Protein AF-A0AAV0VPK7-F1 (afdb_monomer)

Mean predicted aligned error: 7.38 Å

Organism: NCBI:txid13131

Radius of gyration: 19.71 Å; Cα contacts (8 Å, |Δi|>4): 77; chains: 1; bounding box: 40×53×42 Å

Foldseek 3Di:
DVQCVQLQAWDFDWDDDDPDIDRHDIDHGDDQDDQDPDPVQVPDPPRPSVVDDPVRSVVVVCCRRPVDRDPVSNVVVVVVPDDDDDDPDPPPPDDD

Structure (mmCIF, N/CA/C/O backbone):
data_AF-A0AAV0VPK7-F1
#
_entry.id   AF-A0AAV0VPK7-F1
#
loop_
_atom_site.group_PDB
_atom_site.id
_atom_site.type_symbol
_atom_site.label_atom_id
_atom_site.label_alt_id
_atom_site.label_comp_id
_atom_site.label_asym_id
_atom_site.label_entity_id
_atom_site.label_seq_id
_atom_site.pdbx_PDB_ins_code
_atom_site.Cartn_x
_atom_site.Cartn_y
_atom_site.Cartn_z
_atom_site.occupancy
_atom_site.B_iso_or_equiv
_atom_site.auth_seq_id
_atom_site.auth_comp_id
_atom_site.auth_asym_id
_atom_site.auth_atom_id
_atom_site.pdbx_PDB_model_num
ATOM 1 N N . MET A 1 1 ? -6.179 0.654 17.510 1.00 63.69 1 MET A N 1
ATOM 2 C CA . MET A 1 1 ? -7.017 0.818 16.293 1.00 63.69 1 MET A CA 1
ATOM 3 C C . MET A 1 1 ? -6.360 1.707 15.236 1.00 63.69 1 MET A C 1
ATOM 5 O O . MET A 1 1 ? -6.073 1.209 14.156 1.00 63.69 1 MET A O 1
ATOM 9 N N . GLN A 1 2 ? -6.100 2.993 15.518 1.00 82.12 2 GLN A N 1
ATOM 10 C CA . GLN A 1 2 ? -5.549 3.928 14.522 1.00 82.12 2 GLN A CA 1
ATOM 11 C C . GLN A 1 2 ? -4.135 3.531 14.059 1.00 82.12 2 GLN A C 1
ATOM 13 O O . GLN A 1 2 ? -3.870 3.538 12.860 1.00 82.12 2 GLN A O 1
ATOM 18 N N . GLN A 1 3 ? -3.294 3.070 14.993 1.00 89.94 3 GLN A N 1
ATOM 19 C CA . GLN A 1 3 ? -1.967 2.511 14.705 1.00 89.94 3 GLN A CA 1
ATOM 20 C C . GLN A 1 3 ? -2.028 1.212 13.886 1.00 89.94 3 GLN A C 1
ATOM 22 O O . GLN A 1 3 ? -1.341 1.093 12.881 1.00 89.94 3 GLN A O 1
ATOM 27 N N . ASN A 1 4 ? -2.917 0.267 14.220 1.00 93.19 4 ASN A N 1
ATOM 28 C CA . ASN A 1 4 ? -3.072 -0.964 13.427 1.00 93.19 4 ASN A CA 1
ATOM 29 C C . ASN A 1 4 ? -3.483 -0.662 11.983 1.00 93.19 4 ASN A C 1
ATOM 31 O O . ASN A 1 4 ? -2.898 -1.206 11.055 1.00 93.19 4 ASN A O 1
ATOM 35 N N . ARG A 1 5 ? -4.434 0.260 11.781 1.00 92.81 5 ARG A N 1
ATOM 36 C CA . ARG A 1 5 ? -4.834 0.703 10.438 1.00 92.81 5 ARG A CA 1
ATOM 37 C C . ARG A 1 5 ? -3.662 1.316 9.672 1.00 92.81 5 ARG A C 1
ATOM 39 O O . ARG A 1 5 ? -3.542 1.097 8.469 1.00 92.81 5 ARG A O 1
ATOM 46 N N . LEU A 1 6 ? -2.841 2.110 10.354 1.00 94.12 6 LEU A N 1
ATOM 47 C CA . LEU A 1 6 ? -1.667 2.733 9.767 1.00 94.12 6 LEU A CA 1
ATOM 48 C C . LEU A 1 6 ? -0.631 1.678 9.346 1.00 94.12 6 LEU A C 1
ATOM 50 O O . LEU A 1 6 ? -0.164 1.718 8.210 1.00 94.12 6 LEU A O 1
ATOM 54 N N . LEU A 1 7 ? -0.355 0.705 10.212 1.00 94.75 7 LEU A N 1
ATOM 55 C CA . LEU A 1 7 ? 0.602 -0.374 9.961 1.00 94.75 7 LEU A CA 1
ATOM 56 C C . LEU A 1 7 ? 0.046 -1.501 9.074 1.00 94.75 7 LEU A C 1
ATOM 58 O O . LEU A 1 7 ? 0.692 -2.519 8.870 1.00 94.75 7 LEU A O 1
ATOM 62 N N . GLY A 1 8 ? -1.191 -1.363 8.588 1.00 94.25 8 GLY A N 1
ATOM 63 C CA . GLY A 1 8 ? -1.848 -2.392 7.787 1.00 94.25 8 GLY A CA 1
ATOM 64 C C . GLY A 1 8 ? -2.155 -3.681 8.555 1.00 94.25 8 GLY A C 1
ATOM 65 O O . GLY A 1 8 ? -2.415 -4.694 7.925 1.00 94.25 8 GLY A O 1
ATOM 66 N N . LYS A 1 9 ? -2.154 -3.666 9.889 1.00 95.38 9 LYS A N 1
ATOM 67 C CA . LYS A 1 9 ? -2.507 -4.815 10.736 1.00 95.38 9 LYS A CA 1
ATOM 68 C C . LYS A 1 9 ? -4.021 -4.952 10.871 1.00 95.38 9 LYS A C 1
ATOM 70 O O . LYS A 1 9 ? -4.756 -3.985 10.656 1.00 95.38 9 LYS A O 1
ATOM 75 N N . ALA A 1 10 ? -4.480 -6.128 11.291 1.00 96.62 10 ALA A N 1
ATOM 76 C CA . ALA A 1 10 ? -5.894 -6.364 11.550 1.00 96.62 10 ALA A CA 1
ATOM 77 C C . ALA A 1 10 ? -6.463 -5.393 12.609 1.00 96.62 10 ALA A C 1
ATOM 79 O O . ALA A 1 10 ? -5.792 -5.018 13.583 1.00 96.62 10 ALA A O 1
ATOM 80 N N . TYR A 1 11 ? -7.703 -4.943 12.406 1.00 95.81 11 TYR A N 1
ATOM 81 C CA . TYR A 1 11 ? -8.384 -4.015 13.315 1.00 95.81 11 TYR A CA 1
ATOM 82 C C . TYR A 1 11 ? -9.912 -4.086 13.199 1.00 95.81 11 TYR A C 1
ATOM 84 O O . TYR A 1 11 ? -10.450 -4.477 12.169 1.00 95.81 11 TYR A O 1
ATOM 92 N N . ILE A 1 12 ? -10.619 -3.633 14.238 1.00 95.31 12 ILE A N 1
ATOM 93 C CA . ILE A 1 12 ? -12.078 -3.466 14.203 1.00 95.31 12 ILE A CA 1
ATOM 94 C C . ILE A 1 12 ? -12.404 -2.097 13.594 1.00 95.31 12 ILE A C 1
ATOM 96 O O . ILE A 1 12 ? -12.051 -1.048 14.141 1.00 95.31 12 ILE A O 1
ATOM 100 N N . GLY A 1 13 ? -13.031 -2.103 12.423 1.00 93.62 13 GLY A N 1
ATOM 101 C CA . GLY A 1 13 ? -13.481 -0.935 11.679 1.00 93.62 13 GLY A CA 1
ATOM 102 C C . GLY A 1 13 ? -14.954 -0.602 11.903 1.00 93.62 13 GLY A C 1
ATOM 103 O O . GLY A 1 13 ? -15.699 -1.338 12.544 1.00 93.62 13 GLY A O 1
ATOM 104 N N . PHE A 1 14 ? -15.364 0.529 11.334 1.00 93.12 14 PHE A N 1
ATOM 105 C CA . PHE A 1 14 ? -16.740 1.011 11.391 1.00 93.12 14 PHE A CA 1
ATOM 106 C C . PHE A 1 14 ? -17.539 0.546 10.171 1.00 93.12 14 PHE A C 1
ATOM 108 O O . PHE A 1 14 ? -17.015 0.544 9.052 1.00 93.12 14 PHE A O 1
ATOM 115 N N . GLN A 1 15 ? -18.816 0.234 10.374 1.00 93.50 15 GLN A N 1
ATOM 116 C CA . GLN A 1 15 ? -19.819 0.128 9.315 1.00 93.50 15 GLN A CA 1
ATOM 117 C C . GLN A 1 15 ? -20.989 1.066 9.575 1.00 93.50 15 GLN A C 1
ATOM 119 O O . GLN A 1 15 ? -21.218 1.523 10.694 1.00 93.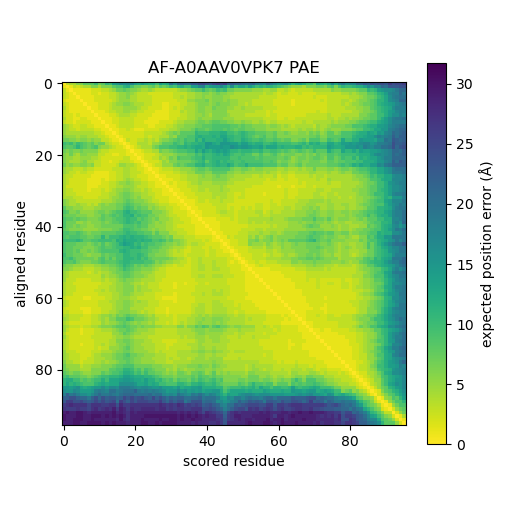50 15 GLN A O 1
ATOM 124 N N . ARG A 1 16 ? -21.731 1.359 8.509 1.00 94.06 16 ARG A N 1
ATOM 125 C CA . ARG A 1 16 ? -22.938 2.174 8.564 1.00 94.06 16 ARG A CA 1
ATOM 126 C C . ARG A 1 16 ? -24.101 1.373 7.996 1.00 94.06 16 ARG A C 1
ATOM 128 O O . ARG A 1 16 ? -24.043 0.940 6.850 1.00 94.06 16 ARG A O 1
ATOM 135 N N . GLN A 1 17 ? -25.154 1.227 8.791 1.00 92.50 17 GLN A N 1
ATOM 136 C CA . GLN A 1 17 ? -26.429 0.646 8.380 1.00 92.50 17 GLN A CA 1
ATOM 137 C C . GLN A 1 17 ? -27.499 1.737 8.504 1.00 92.50 17 GLN A C 1
ATOM 139 O O . GLN A 1 17 ? -27.983 2.063 9.592 1.00 92.50 17 GLN A O 1
ATOM 144 N N . GLY A 1 18 ? -27.790 2.398 7.380 1.00 92.44 18 GLY A N 1
ATOM 145 C CA . GLY A 1 18 ? -28.640 3.589 7.341 1.00 92.44 18 GLY A CA 1
ATOM 146 C C . GLY A 1 18 ? -28.069 4.736 8.184 1.00 92.44 18 GLY A C 1
ATOM 147 O O . GLY A 1 18 ? -26.978 5.246 7.919 1.00 92.44 18 GLY A O 1
ATOM 148 N N . LYS A 1 19 ? -28.811 5.154 9.217 1.00 93.69 19 LYS A N 1
ATOM 149 C CA . LYS A 1 19 ? -28.390 6.225 10.139 1.00 93.69 19 LYS A CA 1
ATOM 150 C C . LYS A 1 19 ? -27.504 5.734 11.293 1.00 93.69 19 LYS A C 1
ATOM 152 O O . LYS A 1 19 ? -26.889 6.566 11.953 1.00 93.69 19 LYS A O 1
ATOM 157 N N . LYS A 1 20 ? -27.411 4.421 11.535 1.00 93.31 20 LYS A N 1
ATOM 158 C CA . LYS A 1 20 ? -26.616 3.852 12.635 1.00 93.31 20 LYS A CA 1
ATOM 159 C C . LYS A 1 20 ? -25.189 3.557 12.180 1.00 93.31 20 LYS A C 1
ATOM 161 O O . LYS A 1 20 ? -24.978 3.038 11.084 1.00 93.31 20 LYS A O 1
ATOM 166 N N . VAL A 1 21 ? -24.222 3.887 13.033 1.00 94.12 21 VAL A N 1
ATOM 167 C CA . VAL A 1 21 ? -22.802 3.562 12.857 1.00 94.12 21 VAL A CA 1
ATOM 168 C C . VAL A 1 21 ? -22.396 2.626 13.986 1.00 94.12 21 VAL A C 1
ATOM 170 O O . VAL A 1 21 ? -22.601 2.960 15.150 1.00 94.12 21 VAL A O 1
ATOM 173 N N . SER A 1 22 ? -21.834 1.471 13.646 1.00 94.19 22 SER A N 1
ATOM 174 C CA . SER A 1 22 ? -21.319 0.486 14.600 1.00 94.19 22 SER A CA 1
ATOM 175 C C . SER A 1 22 ? -19.848 0.201 14.318 1.00 94.19 22 SER A C 1
ATOM 177 O O . SER A 1 22 ? -19.373 0.372 13.192 1.00 94.19 22 SER A O 1
ATOM 179 N N . GLN A 1 23 ? -19.115 -0.193 15.358 1.00 91.25 23 GLN A N 1
ATOM 180 C CA . GLN A 1 23 ? -17.710 -0.572 15.271 1.00 91.25 23 GLN A CA 1
ATOM 181 C C . GLN A 1 23 ? -17.538 -2.056 15.582 1.00 91.25 23 GLN A C 1
ATOM 183 O O . GLN A 1 23 ? -17.124 -2.450 16.665 1.00 91.25 23 GLN A O 1
ATOM 188 N N . ASP A 1 24 ? -17.903 -2.876 14.615 1.00 92.69 24 ASP A N 1
ATOM 189 C CA . ASP A 1 24 ? -18.018 -4.324 14.766 1.00 92.69 24 ASP A CA 1
ATOM 190 C C . ASP A 1 24 ? -17.506 -5.074 13.528 1.00 92.69 24 ASP A C 1
ATOM 192 O O . ASP A 1 24 ? -17.658 -6.287 13.419 1.00 92.69 24 ASP A O 1
ATOM 196 N N . VAL A 1 25 ? -16.859 -4.374 12.590 1.00 93.94 25 VAL A N 1
ATOM 197 C CA . VAL A 1 25 ? -16.341 -5.004 11.372 1.00 93.94 25 VAL A CA 1
ATOM 198 C C . VAL A 1 25 ? -14.881 -5.365 11.532 1.00 93.94 25 VAL A C 1
ATOM 200 O O . VAL A 1 25 ? -14.020 -4.487 11.530 1.00 93.94 25 VAL A O 1
ATOM 203 N N . ASN A 1 26 ? -14.580 -6.657 11.549 1.00 95.25 26 ASN A N 1
ATOM 204 C CA . ASN A 1 26 ? -13.204 -7.120 11.441 1.00 95.25 2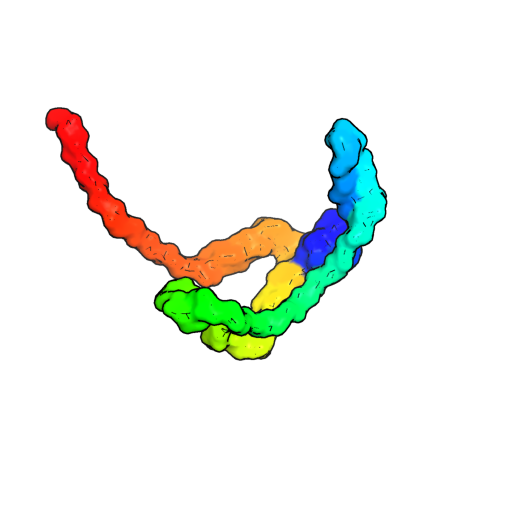6 ASN A CA 1
ATOM 205 C C . ASN A 1 26 ? -12.627 -6.753 10.066 1.00 95.25 26 ASN A C 1
ATOM 207 O O . ASN A 1 26 ? -13.202 -7.047 9.016 1.00 95.25 26 ASN A O 1
ATOM 211 N N . LYS A 1 27 ? -11.499 -6.047 10.077 1.00 95.19 27 LYS A N 1
ATOM 212 C CA . LYS A 1 27 ? -10.686 -5.753 8.901 1.00 95.19 27 LYS A CA 1
ATOM 213 C C . LYS A 1 27 ? -9.397 -6.541 9.022 1.00 95.19 27 LYS A C 1
ATOM 215 O O . LYS A 1 27 ? -8.650 -6.331 9.976 1.00 95.19 27 LYS A O 1
ATOM 220 N N . ASP A 1 28 ? -9.154 -7.404 8.047 1.00 96.31 28 ASP A N 1
ATOM 221 C CA . ASP A 1 28 ? -7.938 -8.205 7.991 1.00 96.31 28 ASP A CA 1
ATOM 222 C C . ASP A 1 28 ? -6.700 -7.339 7.758 1.00 96.31 28 ASP A C 1
ATOM 224 O O . ASP A 1 28 ? -6.766 -6.203 7.268 1.00 96.31 28 ASP A O 1
ATOM 228 N N . GLU A 1 29 ? -5.551 -7.908 8.101 1.00 96.25 29 GLU A N 1
ATOM 229 C CA . GLU A 1 29 ? -4.257 -7.337 7.762 1.00 96.25 29 GLU A CA 1
ATOM 230 C C . GLU A 1 29 ? -4.066 -7.214 6.241 1.00 96.25 29 GLU A C 1
ATOM 232 O O . GLU A 1 29 ? -4.611 -7.970 5.430 1.00 96.25 29 GLU A O 1
ATOM 237 N N . ARG A 1 30 ? -3.268 -6.231 5.833 1.00 95.88 30 ARG A N 1
ATOM 238 C CA . ARG A 1 30 ? -2.871 -6.037 4.446 1.00 95.88 30 ARG A CA 1
ATOM 239 C C . ARG A 1 30 ? -1.898 -7.141 4.065 1.00 95.88 30 ARG A C 1
ATOM 241 O O . ARG A 1 30 ? -0.931 -7.398 4.769 1.00 95.88 30 ARG A O 1
ATOM 248 N N . LYS A 1 31 ? -2.137 -7.742 2.903 1.00 96.06 31 LYS A N 1
ATOM 249 C CA . LYS A 1 31 ? -1.261 -8.742 2.292 1.00 96.06 31 LYS A CA 1
ATOM 250 C C . LYS A 1 31 ? -0.911 -8.300 0.883 1.00 96.06 31 LYS A C 1
ATOM 252 O O . LYS A 1 31 ? -1.773 -7.761 0.176 1.00 96.06 31 LYS A O 1
ATOM 257 N N . MET A 1 32 ? 0.340 -8.515 0.486 1.00 95.38 32 MET A N 1
ATOM 258 C CA . MET A 1 32 ? 0.743 -8.315 -0.898 1.00 95.38 32 MET A CA 1
ATOM 259 C C . MET A 1 32 ? 0.018 -9.346 -1.766 1.00 95.38 32 MET A C 1
ATOM 261 O O . MET A 1 32 ? 0.008 -10.538 -1.468 1.00 95.38 32 MET A O 1
ATOM 265 N N . LYS A 1 33 ? -0.661 -8.868 -2.807 1.00 93.50 33 LYS A N 1
ATOM 266 C CA . LYS A 1 33 ? -1.374 -9.722 -3.763 1.00 93.50 33 LYS A CA 1
ATOM 267 C C . LYS A 1 33 ? -0.435 -10.154 -4.896 1.00 93.50 33 LYS A C 1
ATOM 269 O O . LYS A 1 33 ? 0.590 -9.495 -5.091 1.00 93.50 33 LYS A O 1
ATOM 274 N N . PRO A 1 34 ? -0.799 -11.182 -5.684 1.00 93.38 34 PRO A N 1
ATOM 275 C CA . PRO A 1 34 ? -0.058 -11.546 -6.890 1.00 93.38 34 PRO A CA 1
ATOM 276 C C . PRO A 1 34 ? 0.141 -10.359 -7.839 1.00 93.38 34 PRO A C 1
ATOM 278 O O . PRO A 1 34 ? -0.618 -9.380 -7.793 1.00 93.38 34 PRO A O 1
ATOM 281 N N . THR A 1 35 ? 1.157 -10.447 -8.697 1.00 93.50 35 THR A N 1
ATOM 282 C CA . THR A 1 35 ? 1.407 -9.461 -9.757 1.00 93.50 35 THR A CA 1
ATOM 283 C C . THR A 1 35 ? 0.173 -9.303 -10.639 1.00 93.50 35 THR A C 1
ATOM 285 O O . THR A 1 35 ? -0.630 -10.225 -10.806 1.00 93.50 35 THR A O 1
ATOM 288 N N . CYS A 1 36 ? -0.022 -8.097 -11.172 1.00 92.62 36 CYS A N 1
ATOM 289 C CA . CYS A 1 36 ? -1.160 -7.828 -12.037 1.00 92.62 36 CYS A CA 1
ATOM 290 C C . CYS A 1 36 ? -1.092 -8.717 -13.286 1.00 92.62 36 CYS A C 1
ATOM 292 O O . CYS A 1 36 ? -0.122 -8.653 -14.027 1.00 92.62 36 CYS A O 1
ATOM 294 N N . ALA A 1 37 ? -2.146 -9.496 -13.532 1.00 91.06 37 ALA A N 1
ATOM 295 C CA . ALA A 1 37 ? -2.304 -10.321 -14.734 1.00 91.06 37 ALA A CA 1
ATOM 296 C C . ALA A 1 37 ? -3.457 -9.830 -15.632 1.00 91.06 37 ALA A C 1
ATOM 298 O O . ALA A 1 37 ? -3.978 -10.565 -16.468 1.00 91.06 37 ALA A O 1
ATOM 299 N N . SER A 1 38 ? -3.919 -8.592 -15.426 1.00 93.50 38 SER A N 1
ATOM 300 C CA . SER A 1 38 ? -5.025 -8.032 -16.201 1.00 93.50 38 SER A CA 1
ATOM 301 C C . SER A 1 38 ? -4.595 -7.786 -17.643 1.00 93.50 38 SER A C 1
ATOM 303 O O . SER A 1 38 ? -3.656 -7.033 -17.898 1.00 93.50 38 SER A O 1
ATOM 305 N N . THR A 1 39 ? -5.347 -8.336 -18.596 1.00 93.69 39 THR A N 1
ATOM 306 C CA . THR A 1 39 ? -5.115 -8.126 -20.033 1.00 93.69 39 THR A CA 1
ATOM 307 C C . THR A 1 39 ? -5.157 -6.647 -20.418 1.00 93.69 39 THR A C 1
ATOM 309 O O . THR A 1 39 ? -4.424 -6.223 -21.308 1.00 93.69 39 THR A O 1
ATOM 312 N N . PHE A 1 40 ? -5.976 -5.846 -19.730 1.00 93.31 40 PHE A N 1
ATOM 313 C CA . PHE A 1 40 ? -6.027 -4.399 -19.917 1.00 93.31 40 PHE A CA 1
ATOM 314 C C . PHE A 1 40 ? -4.716 -3.723 -19.503 1.00 93.31 40 PHE A C 1
ATOM 316 O O . PHE A 1 40 ? -4.215 -2.874 -20.236 1.00 93.31 40 PHE A O 1
ATOM 323 N N . CYS A 1 41 ? -4.146 -4.104 -18.353 1.00 92.81 41 CYS A N 1
ATOM 324 C CA . CYS A 1 41 ? -2.873 -3.551 -17.890 1.00 92.81 41 CYS A CA 1
ATOM 325 C C . CYS A 1 41 ? -1.730 -3.953 -18.823 1.00 92.81 41 CYS A C 1
ATOM 327 O O . CYS A 1 41 ? -0.991 -3.073 -19.243 1.00 92.81 41 CYS A O 1
ATOM 329 N N . ASN A 1 42 ? -1.662 -5.223 -19.228 1.00 90.12 42 ASN A N 1
ATOM 330 C CA . ASN A 1 42 ? -0.597 -5.723 -20.106 1.00 90.12 42 ASN A CA 1
ATOM 331 C C . ASN A 1 42 ? -0.602 -5.059 -21.493 1.00 90.12 42 ASN A C 1
ATOM 333 O O . ASN A 1 42 ? 0.442 -4.886 -22.108 1.00 90.12 42 ASN A O 1
ATOM 337 N N . LYS A 1 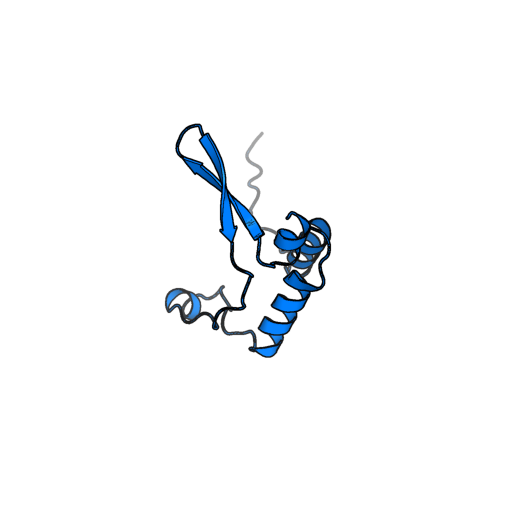43 ? -1.778 -4.677 -22.012 1.00 92.19 43 LYS A N 1
ATOM 338 C CA . LYS A 1 43 ? -1.896 -3.959 -23.297 1.00 92.19 43 LYS A CA 1
ATOM 339 C C . LYS A 1 43 ? -1.647 -2.452 -23.177 1.00 92.19 43 LYS A C 1
ATOM 341 O O . LYS A 1 43 ? -1.569 -1.760 -24.192 1.00 92.19 43 LYS A O 1
ATOM 346 N N . SER A 1 44 ? -1.599 -1.917 -21.962 1.00 93.12 44 SER A N 1
ATOM 347 C CA . SER A 1 44 ? -1.564 -0.479 -21.730 1.00 93.12 44 SER A CA 1
ATOM 348 C C . SER A 1 44 ? -0.147 0.075 -21.843 1.00 93.12 44 SER A C 1
ATOM 350 O O . SER A 1 44 ? 0.751 -0.343 -21.128 1.00 93.12 44 SER A O 1
ATOM 352 N N . LYS A 1 45 ? 0.045 1.118 -22.658 1.00 89.19 45 LYS A N 1
ATOM 353 C CA . LYS A 1 45 ? 1.355 1.779 -22.838 1.00 89.19 45 LYS A CA 1
ATOM 354 C C . LYS A 1 45 ? 1.799 2.654 -21.659 1.00 89.19 45 LYS A C 1
ATOM 356 O O . LYS A 1 45 ? 2.864 3.249 -21.711 1.00 89.19 45 LYS A O 1
ATOM 361 N N . ASN A 1 46 ? 0.954 2.823 -20.646 1.00 88.44 46 ASN A N 1
ATOM 362 C CA . ASN A 1 46 ? 1.221 3.691 -19.494 1.00 88.44 46 ASN A CA 1
ATOM 363 C C . ASN A 1 46 ? 1.010 2.989 -18.144 1.00 88.44 46 ASN A C 1
ATOM 365 O O . ASN A 1 46 ? 0.988 3.652 -17.107 1.00 88.44 46 ASN A O 1
ATOM 369 N N . ARG A 1 47 ? 0.814 1.664 -18.147 1.00 89.00 47 ARG A N 1
ATOM 370 C CA . ARG A 1 47 ? 0.740 0.855 -16.929 1.00 89.00 47 ARG A CA 1
ATOM 371 C C . ARG A 1 47 ? 1.818 -0.209 -17.018 1.00 89.00 47 ARG A C 1
ATOM 373 O O . ARG A 1 47 ? 1.771 -1.043 -17.903 1.00 89.00 47 ARG A O 1
ATOM 380 N N . TYR A 1 48 ? 2.746 -0.163 -16.076 1.00 88.56 48 TYR A N 1
ATOM 381 C CA . TYR A 1 48 ? 3.934 -1.015 -16.035 1.00 88.56 48 TYR A CA 1
ATOM 382 C C . TYR A 1 48 ? 3.860 -1.946 -14.824 1.00 88.56 48 TYR A C 1
ATOM 384 O O . TYR A 1 48 ? 4.760 -1.995 -13.990 1.00 88.56 48 TYR A O 1
ATOM 392 N N . CYS A 1 49 ? 2.699 -2.575 -14.630 1.00 88.56 49 CYS A N 1
ATOM 393 C CA . CYS A 1 49 ? 2.417 -3.347 -13.419 1.00 88.56 49 CYS A CA 1
ATOM 394 C C . CYS A 1 49 ? 3.265 -4.625 -13.311 1.00 88.56 49 CYS A C 1
ATOM 396 O O . CYS A 1 49 ? 3.401 -5.160 -12.214 1.00 88.56 49 CYS A O 1
ATOM 398 N N . ASP A 1 50 ? 3.785 -5.097 -14.438 1.00 88.00 50 ASP A N 1
ATOM 399 C CA . ASP A 1 50 ? 4.640 -6.265 -14.640 1.00 88.00 50 ASP A CA 1
ATOM 400 C C . ASP A 1 50 ? 6.142 -5.934 -14.658 1.00 88.00 50 ASP A C 1
ATOM 402 O O . ASP A 1 50 ? 6.957 -6.846 -14.575 1.00 88.00 50 ASP A O 1
ATOM 406 N N . ASN A 1 51 ? 6.526 -4.651 -14.691 1.00 90.56 51 ASN A N 1
ATOM 407 C CA . ASN A 1 51 ? 7.936 -4.241 -14.700 1.00 90.56 51 ASN A CA 1
ATOM 408 C C . ASN A 1 51 ? 8.654 -4.447 -13.359 1.00 90.56 51 ASN A C 1
ATOM 410 O O . ASN A 1 51 ? 9.880 -4.431 -13.327 1.00 90.56 51 ASN A O 1
ATOM 414 N N . PHE A 1 52 ? 7.913 -4.583 -12.260 1.00 90.62 52 PHE A N 1
ATOM 415 C CA . PHE A 1 52 ? 8.491 -4.743 -10.928 1.00 90.62 52 PHE A CA 1
ATOM 416 C C . PHE A 1 52 ? 8.655 -6.224 -10.596 1.00 90.62 52 PHE A C 1
ATOM 418 O O . PHE A 1 52 ? 7.684 -6.987 -10.623 1.00 90.62 52 PHE A O 1
ATOM 425 N N . SER A 1 53 ? 9.867 -6.609 -10.214 1.00 94.00 53 SER A N 1
ATOM 426 C CA . SER A 1 53 ? 10.156 -7.924 -9.648 1.00 94.00 53 SER A CA 1
ATOM 427 C C . SER A 1 53 ? 9.395 -8.149 -8.338 1.00 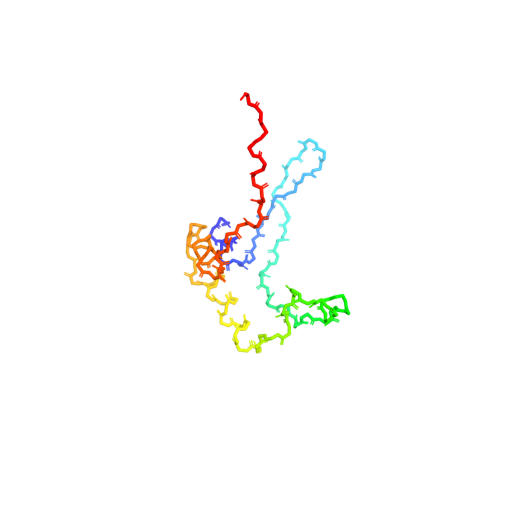94.00 53 SER A C 1
ATOM 429 O O . SER A 1 53 ? 9.012 -7.211 -7.634 1.00 94.00 53 SER A O 1
ATOM 431 N N . GLU A 1 54 ? 9.201 -9.413 -7.961 1.00 94.50 54 GLU A N 1
ATOM 432 C CA . GLU A 1 54 ? 8.521 -9.750 -6.704 1.00 94.50 54 GLU A CA 1
ATOM 433 C C . GLU A 1 54 ? 9.255 -9.187 -5.475 1.00 94.50 54 GLU A C 1
ATOM 435 O O . GLU A 1 54 ? 8.616 -8.748 -4.517 1.00 94.50 54 GLU A O 1
ATOM 440 N N . SER A 1 55 ? 10.591 -9.128 -5.523 1.00 95.81 55 SER A N 1
ATOM 441 C CA . SER A 1 55 ? 11.419 -8.518 -4.479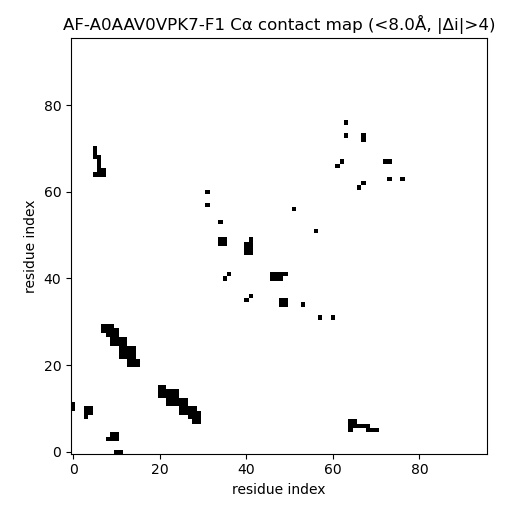 1.00 95.81 55 SER A CA 1
ATOM 442 C C . SER A 1 55 ? 11.159 -7.022 -4.333 1.00 95.81 55 SER A C 1
ATOM 444 O O . SER A 1 55 ? 10.915 -6.568 -3.217 1.00 95.81 55 SER A O 1
ATOM 446 N N . GLU A 1 56 ? 11.126 -6.266 -5.434 1.00 94.81 56 GLU A N 1
ATOM 447 C CA . GLU A 1 56 ? 10.846 -4.821 -5.400 1.00 94.81 56 GLU A CA 1
ATOM 448 C C . GLU A 1 56 ? 9.428 -4.547 -4.888 1.00 94.81 56 GLU A C 1
ATOM 450 O O . GLU A 1 56 ? 9.206 -3.651 -4.071 1.00 94.81 56 GLU A O 1
ATOM 455 N N . ARG A 1 57 ? 8.450 -5.356 -5.317 1.00 95.38 57 ARG A N 1
ATOM 456 C CA . ARG A 1 57 ? 7.064 -5.264 -4.832 1.00 95.38 57 ARG A CA 1
ATOM 457 C C . ARG A 1 57 ? 6.989 -5.505 -3.323 1.00 95.38 57 ARG A C 1
ATOM 459 O O . ARG A 1 57 ? 6.291 -4.766 -2.624 1.00 95.38 57 ARG A O 1
ATOM 466 N N . SER A 1 58 ? 7.713 -6.510 -2.830 1.00 96.00 58 SER A N 1
ATOM 467 C CA . SER A 1 58 ? 7.788 -6.850 -1.408 1.00 96.00 58 SER A CA 1
ATOM 468 C C . SER A 1 58 ? 8.447 -5.737 -0.594 1.00 96.00 58 SER A C 1
ATOM 470 O O . SER A 1 58 ? 7.918 -5.334 0.443 1.00 96.00 58 SER A O 1
ATOM 472 N N . GLU A 1 59 ? 9.557 -5.180 -1.077 1.00 95.88 59 GLU A N 1
ATOM 473 C CA . GLU A 1 59 ? 10.253 -4.071 -0.423 1.00 95.88 59 GLU A CA 1
ATOM 474 C C . GLU A 1 59 ? 9.359 -2.831 -0.318 1.00 95.88 59 GLU A C 1
ATOM 476 O O . GLU A 1 59 ? 9.169 -2.300 0.779 1.00 95.88 59 GLU A O 1
ATOM 481 N N . LEU A 1 60 ? 8.717 -2.430 -1.421 1.00 94.62 60 LEU A N 1
ATOM 482 C CA . LEU A 1 60 ? 7.766 -1.316 -1.442 1.00 94.62 60 LEU A CA 1
ATOM 483 C C . LEU A 1 60 ? 6.597 -1.546 -0.477 1.00 94.62 60 LEU A C 1
ATOM 485 O O . LEU A 1 60 ? 6.205 -0.638 0.263 1.00 94.62 60 LEU A O 1
ATOM 489 N N . PHE A 1 61 ? 6.041 -2.760 -0.464 1.00 95.75 61 PHE A N 1
ATOM 490 C CA . PHE A 1 61 ? 4.937 -3.120 0.419 1.00 95.75 61 PHE A CA 1
ATOM 491 C C . PHE A 1 61 ? 5.339 -3.019 1.895 1.00 95.75 61 PHE A C 1
ATOM 493 O O . PHE A 1 61 ? 4.632 -2.385 2.685 1.00 95.75 61 PHE A O 1
ATOM 500 N N . ASN A 1 62 ? 6.477 -3.614 2.255 1.00 95.56 62 ASN A N 1
ATOM 501 C CA . ASN A 1 62 ? 6.980 -3.638 3.624 1.00 95.56 62 ASN A CA 1
ATOM 502 C C . ASN A 1 62 ? 7.394 -2.244 4.091 1.00 95.56 62 ASN A C 1
ATOM 504 O O . ASN A 1 62 ? 7.016 -1.839 5.186 1.00 95.56 62 ASN A O 1
ATOM 508 N N . HIS A 1 63 ? 8.084 -1.470 3.255 1.00 95.06 63 HIS A N 1
ATOM 509 C CA . HIS A 1 63 ? 8.427 -0.091 3.578 1.00 95.06 63 HIS A CA 1
ATOM 510 C C . HIS A 1 63 ? 7.162 0.739 3.853 1.00 95.06 63 HIS A C 1
ATOM 512 O O . HIS A 1 63 ? 7.043 1.375 4.901 1.00 95.06 63 HIS A O 1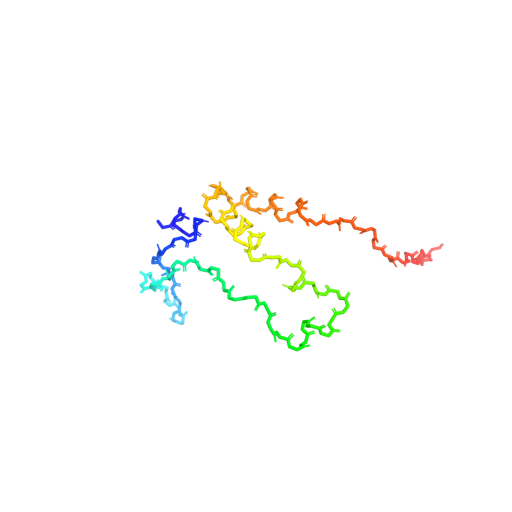
ATOM 518 N N . PHE A 1 64 ? 6.168 0.672 2.961 1.00 95.69 64 PHE A N 1
ATOM 519 C CA . PHE A 1 64 ? 4.954 1.475 3.089 1.00 95.69 64 PHE A CA 1
ATOM 520 C C . PHE A 1 64 ? 4.084 1.086 4.291 1.00 95.69 64 PHE A C 1
ATOM 522 O O . PHE A 1 64 ? 3.516 1.966 4.945 1.00 95.69 64 PHE A O 1
ATOM 529 N N . TRP A 1 65 ? 3.896 -0.209 4.566 1.00 95.50 65 TRP A N 1
ATOM 530 C CA . TRP A 1 65 ? 3.017 -0.662 5.651 1.00 95.50 65 TRP A CA 1
ATOM 531 C C . TRP A 1 65 ? 3.727 -0.818 6.992 1.00 95.50 65 TRP A C 1
ATOM 533 O O . TRP A 1 65 ? 3.128 -0.448 7.995 1.00 95.50 65 TRP A O 1
ATOM 543 N N . ASN A 1 66 ? 4.973 -1.289 7.026 1.00 92.81 66 ASN A N 1
ATOM 544 C CA . ASN A 1 66 ? 5.661 -1.606 8.279 1.00 92.81 66 ASN A CA 1
ATOM 545 C C . ASN A 1 66 ? 6.565 -0.468 8.764 1.00 92.81 66 ASN A C 1
ATOM 547 O O . ASN A 1 66 ? 6.662 -0.267 9.973 1.00 92.81 66 ASN A O 1
ATOM 551 N N . ASN A 1 67 ? 7.193 0.283 7.851 1.00 91.88 67 ASN A N 1
ATOM 552 C CA . ASN A 1 67 ? 8.200 1.284 8.225 1.00 91.88 67 ASN A CA 1
ATOM 553 C C . ASN A 1 67 ? 7.626 2.705 8.306 1.00 91.88 67 ASN A C 1
ATOM 555 O O . ASN A 1 67 ? 8.105 3.503 9.106 1.00 91.88 67 ASN A O 1
ATOM 559 N N . CYS A 1 68 ? 6.591 3.038 7.526 1.00 93.62 68 CYS A N 1
ATOM 560 C CA . CYS A 1 68 ? 5.916 4.332 7.662 1.00 93.62 68 CYS A CA 1
ATOM 561 C C . CYS A 1 68 ? 4.999 4.358 8.900 1.00 93.62 68 CYS A C 1
ATOM 563 O O . CYS A 1 68 ? 3.931 3.736 8.923 1.00 93.62 68 CYS A O 1
ATOM 565 N N . THR A 1 69 ? 5.384 5.158 9.892 1.00 92.62 69 THR A N 1
ATOM 566 C CA . THR A 1 69 ? 4.725 5.343 11.194 1.00 92.62 69 THR A CA 1
ATOM 567 C C . THR A 1 69 ? 3.778 6.548 11.246 1.00 92.62 69 THR A C 1
ATOM 569 O O . THR A 1 69 ? 3.092 6.762 12.249 1.00 92.62 69 THR A O 1
ATOM 572 N N . SER A 1 70 ? 3.616 7.277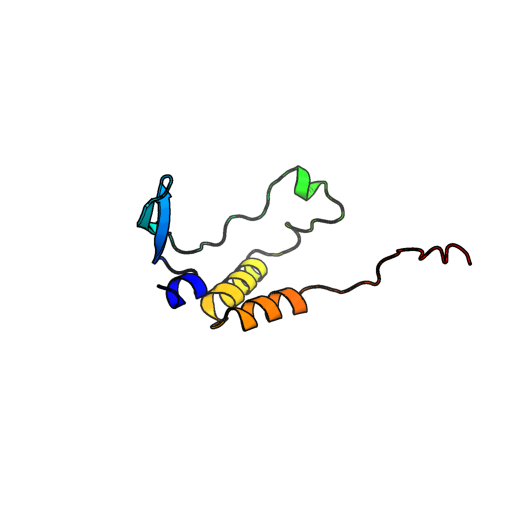 10.136 1.00 95.50 70 SER A N 1
ATOM 573 C CA . SER A 1 70 ? 2.565 8.289 9.996 1.00 95.50 70 SER A CA 1
ATOM 574 C C . SER A 1 70 ? 1.926 8.349 8.603 1.00 95.50 70 SER A C 1
ATOM 576 O O . SER A 1 70 ? 2.476 7.914 7.590 1.00 95.50 70 SER A O 1
ATOM 578 N N . TRP A 1 71 ? 0.721 8.927 8.526 1.00 94.00 71 TRP A N 1
ATOM 579 C CA . TRP A 1 71 ? 0.075 9.209 7.238 1.00 94.00 71 TRP A CA 1
ATOM 580 C C . TRP A 1 71 ? 0.829 10.264 6.427 1.00 94.00 71 TRP A C 1
ATOM 582 O O . TRP A 1 71 ? 0.722 10.265 5.203 1.00 94.00 71 TRP A O 1
ATOM 592 N N . ALA A 1 72 ? 1.561 11.160 7.093 1.00 96.00 72 ALA A N 1
ATOM 593 C CA . ALA A 1 72 ? 2.407 12.143 6.430 1.00 96.00 72 ALA A CA 1
ATOM 594 C C . ALA A 1 72 ? 3.561 11.446 5.696 1.00 96.00 72 ALA A C 1
ATOM 596 O O . ALA A 1 72 ? 3.718 11.656 4.499 1.00 96.00 72 ALA A O 1
ATOM 597 N N . GLU A 1 73 ? 4.266 10.527 6.361 1.00 95.12 73 GLU A N 1
ATOM 598 C CA . GLU A 1 73 ? 5.330 9.718 5.746 1.00 95.12 73 GLU A CA 1
ATOM 599 C C . GLU A 1 73 ? 4.822 8.911 4.549 1.00 95.12 73 GLU A C 1
ATOM 601 O O . GLU A 1 73 ? 5.408 8.979 3.472 1.00 95.12 73 GLU A O 1
ATOM 606 N N . LYS A 1 74 ? 3.675 8.229 4.685 1.00 95.25 74 LYS A N 1
ATOM 607 C CA . LYS A 1 74 ? 3.053 7.495 3.567 1.00 95.25 74 LYS A CA 1
ATOM 608 C C . LYS A 1 74 ? 2.779 8.396 2.360 1.00 95.25 74 LYS A C 1
ATOM 610 O O . LYS A 1 74 ? 2.989 7.981 1.223 1.00 95.25 74 LYS A O 1
ATOM 615 N N . LYS A 1 75 ? 2.300 9.625 2.587 1.00 95.06 75 LYS A N 1
ATOM 616 C CA . LYS A 1 75 ? 2.079 10.601 1.507 1.00 95.06 75 LYS A CA 1
ATOM 617 C C . LYS A 1 75 ? 3.399 11.021 0.865 1.00 95.06 75 LYS A C 1
ATOM 619 O O . LYS A 1 75 ? 3.471 11.051 -0.358 1.00 95.06 75 LYS A O 1
ATOM 624 N N . THR A 1 76 ? 4.419 11.309 1.669 1.00 94.88 76 THR A N 1
ATOM 625 C CA . THR A 1 76 ? 5.755 11.688 1.190 1.00 94.88 76 THR A CA 1
ATOM 626 C C . THR A 1 76 ? 6.358 10.602 0.306 1.00 94.88 76 THR A C 1
ATOM 628 O O . THR A 1 76 ? 6.797 10.905 -0.799 1.00 94.88 76 THR A O 1
ATOM 631 N N . VAL A 1 77 ? 6.295 9.337 0.733 1.00 94.38 77 VAL A N 1
ATOM 632 C CA . VAL A 1 77 ? 6.742 8.186 -0.066 1.00 94.38 77 VAL A CA 1
ATOM 633 C C . VAL A 1 77 ? 6.038 8.168 -1.428 1.00 94.38 77 VAL A C 1
ATOM 635 O O . VAL A 1 77 ? 6.705 8.157 -2.458 1.00 94.38 77 VAL A O 1
ATOM 638 N N . CYS A 1 78 ? 4.705 8.272 -1.467 1.00 92.44 78 CYS A N 1
ATOM 639 C CA . CYS A 1 78 ? 3.964 8.302 -2.735 1.00 92.44 78 CYS A CA 1
ATOM 640 C C . CYS A 1 78 ? 4.351 9.478 -3.648 1.00 92.44 78 CYS A C 1
ATOM 642 O O . CYS A 1 78 ? 4.442 9.301 -4.859 1.00 92.44 78 CYS A O 1
ATOM 644 N N . VAL A 1 79 ? 4.556 10.677 -3.091 1.00 92.75 79 VAL A N 1
ATOM 645 C CA . VAL A 1 79 ? 4.897 11.881 -3.871 1.00 92.75 79 VAL A CA 1
ATOM 646 C C . VAL A 1 79 ? 6.331 11.831 -4.399 1.00 92.75 79 VAL A C 1
ATOM 648 O O . VAL A 1 79 ? 6.587 12.324 -5.493 1.00 92.75 79 VAL A O 1
ATOM 651 N N . ASN A 1 80 ? 7.254 11.225 -3.656 1.00 92.31 80 ASN A N 1
ATOM 652 C CA . ASN A 1 80 ? 8.654 11.121 -4.064 1.00 92.31 80 ASN A CA 1
ATOM 653 C C . ASN A 1 80 ? 8.894 10.002 -5.088 1.00 92.31 80 ASN A C 1
ATOM 655 O O . ASN A 1 80 ? 9.887 10.042 -5.804 1.00 92.31 80 ASN A O 1
ATOM 659 N N . MET A 1 81 ? 7.979 9.035 -5.197 1.00 89.62 81 MET A N 1
ATOM 660 C CA . MET A 1 81 ? 8.041 7.956 -6.193 1.00 89.62 81 MET A CA 1
ATOM 661 C C . MET A 1 81 ? 7.449 8.333 -7.561 1.00 89.62 81 MET A C 1
ATOM 663 O O . MET A 1 81 ? 7.382 7.485 -8.449 1.00 89.62 81 MET A O 1
ATOM 667 N N . ILE A 1 82 ? 6.997 9.578 -7.752 1.00 88.12 82 ILE A N 1
ATOM 668 C CA . ILE A 1 82 ? 6.457 10.042 -9.035 1.00 88.12 82 ILE A CA 1
ATOM 669 C C . ILE A 1 82 ? 7.363 11.087 -9.680 1.00 88.12 82 ILE A C 1
ATOM 671 O O . ILE A 1 82 ? 7.799 12.051 -9.053 1.00 88.12 82 ILE A O 1
ATOM 675 N N . THR A 1 83 ? 7.575 10.949 -10.985 1.00 86.25 83 THR A N 1
ATOM 676 C CA . THR A 1 83 ? 8.177 12.009 -11.793 1.00 86.25 83 THR A CA 1
ATOM 677 C C . THR A 1 83 ? 7.102 13.030 -12.145 1.00 86.25 83 THR A C 1
ATOM 679 O O . THR A 1 83 ? 6.145 12.725 -12.861 1.00 86.25 83 THR A O 1
ATOM 682 N N . LYS A 1 84 ? 7.241 14.260 -11.646 1.00 84.06 84 LYS A N 1
ATOM 683 C CA . LYS A 1 84 ? 6.385 15.372 -12.070 1.00 84.06 84 LYS A CA 1
ATOM 684 C C . LYS A 1 84 ? 6.824 15.821 -13.457 1.00 84.06 84 LYS A C 1
ATOM 686 O O . LYS A 1 84 ? 8.002 16.071 -13.684 1.00 84.06 84 LYS A O 1
ATOM 691 N N . THR A 1 85 ? 5.872 15.921 -14.372 1.00 84.81 85 THR A N 1
ATOM 692 C CA . THR A 1 85 ? 6.095 16.458 -15.715 1.00 84.81 85 THR A CA 1
ATOM 693 C C . THR A 1 85 ? 5.181 17.654 -15.921 1.00 84.81 85 THR A C 1
ATOM 695 O O . THR A 1 85 ? 4.073 17.697 -15.379 1.00 84.81 85 THR A O 1
ATOM 698 N N . GLU A 1 86 ? 5.658 18.653 -16.659 1.00 83.56 86 GLU A N 1
ATOM 699 C CA . GLU A 1 86 ? 4.840 19.811 -16.999 1.00 83.56 86 GLU A CA 1
ATOM 700 C C . GLU A 1 86 ? 3.672 19.384 -17.889 1.00 83.56 86 GLU A C 1
ATOM 702 O O . GLU A 1 86 ? 3.813 18.615 -18.845 1.00 83.56 86 GLU A O 1
ATOM 707 N N . THR A 1 87 ? 2.482 19.880 -17.564 1.00 78.00 87 THR A N 1
ATOM 708 C CA . THR A 1 87 ? 1.295 19.613 -18.373 1.00 78.00 87 THR A CA 1
ATOM 709 C C . THR A 1 87 ? 1.446 20.302 -19.726 1.00 78.00 87 THR A C 1
ATOM 711 O O . THR A 1 87 ? 1.619 21.515 -19.774 1.00 78.00 87 THR A O 1
ATOM 714 N N . LYS A 1 88 ? 1.250 19.572 -20.830 1.00 76.62 88 LYS A N 1
ATOM 715 C CA . LYS A 1 88 ? 1.168 20.130 -22.198 1.00 76.62 88 LYS A CA 1
ATOM 716 C C . LYS A 1 88 ? -0.119 20.937 -22.444 1.00 76.62 88 LYS A C 1
ATOM 718 O O . LYS A 1 88 ? -0.716 20.853 -23.515 1.00 76.62 88 LYS A O 1
ATOM 723 N N . ARG A 1 89 ? -0.624 21.659 -21.441 1.00 72.69 89 ARG A N 1
ATOM 724 C CA . ARG A 1 89 ? -1.752 22.569 -21.642 1.00 72.69 89 ARG A CA 1
ATOM 725 C C . ARG A 1 89 ? -1.219 23.790 -22.376 1.00 72.69 89 ARG A C 1
ATOM 727 O O . ARG A 1 89 ? -0.513 24.599 -21.789 1.00 72.69 89 ARG A O 1
ATOM 734 N N . ILE A 1 90 ? -1.576 23.912 -23.651 1.00 68.94 90 ILE A N 1
ATOM 735 C CA . ILE A 1 90 ? -1.483 25.183 -24.365 1.00 68.94 90 ILE A CA 1
ATOM 736 C C . ILE A 1 90 ? -2.470 26.115 -23.660 1.00 68.94 90 ILE A C 1
ATOM 738 O O . ILE A 1 90 ? -3.682 25.930 -23.766 1.00 68.94 90 ILE A O 1
ATOM 742 N N . ILE A 1 91 ? -1.964 27.063 -22.874 1.00 70.50 91 ILE A N 1
ATOM 743 C CA . ILE A 1 91 ? -2.782 28.172 -22.391 1.00 70.50 91 ILE A CA 1
ATOM 744 C C . ILE A 1 91 ? -3.040 29.029 -23.630 1.00 70.50 91 ILE A C 1
ATOM 746 O O . ILE A 1 91 ? -2.163 29.770 -24.066 1.00 70.50 91 ILE A O 1
ATOM 750 N N . TYR A 1 92 ? -4.213 28.886 -24.251 1.00 65.25 92 TYR A N 1
ATOM 751 C CA . TYR A 1 92 ? -4.689 29.932 -25.145 1.00 65.25 92 TYR A CA 1
ATOM 752 C C . TYR A 1 92 ? -4.888 31.164 -24.264 1.00 65.25 92 TYR A C 1
ATOM 754 O O . TYR A 1 92 ? -5.785 31.185 -23.422 1.00 65.25 92 TYR A O 1
ATOM 762 N N . ASN A 1 93 ? -4.017 32.160 -24.418 1.00 61.16 93 ASN A N 1
ATOM 763 C CA . ASN A 1 93 ? -4.279 33.507 -23.926 1.00 61.16 93 ASN A CA 1
ATOM 764 C C . ASN A 1 93 ? -5.445 34.059 -24.756 1.00 61.16 93 ASN A C 1
ATOM 766 O O . ASN A 1 93 ? -5.246 34.770 -25.738 1.00 61.16 93 ASN A O 1
ATOM 770 N N . ASP A 1 94 ? -6.666 33.647 -24.420 1.00 56.34 94 ASP A N 1
ATOM 771 C CA . ASP A 1 94 ? -7.870 34.181 -25.032 1.00 56.34 94 ASP A CA 1
ATOM 772 C C . ASP A 1 94 ? -8.103 35.590 -24.470 1.00 56.34 94 ASP A C 1
ATOM 774 O O . ASP A 1 94 ? -8.474 35.776 -23.312 1.00 56.34 94 ASP A O 1
ATOM 778 N N . ARG A 1 95 ? -7.839 36.559 -25.350 1.00 52.34 95 ARG A N 1
ATOM 779 C CA . ARG A 1 95 ? -8.586 37.806 -25.564 1.00 52.34 95 ARG A CA 1
ATOM 780 C C . ARG A 1 95 ? -8.855 38.699 -24.346 1.00 52.34 95 ARG A C 1
ATOM 782 O O . ARG A 1 95 ? -9.823 38.512 -23.610 1.00 52.34 95 ARG A O 1
ATOM 789 N N . LYS A 1 96 ? -8.125 39.814 -24.305 1.00 39.38 96 LYS A N 1
ATOM 790 C CA . LYS A 1 96 ? -8.731 41.147 -24.195 1.00 39.38 96 LYS A CA 1
ATOM 791 C C . LYS A 1 96 ? -8.110 42.073 -25.226 1.00 39.38 96 LYS A C 1
ATOM 793 O O . LYS A 1 96 ? -6.876 41.981 -25.393 1.00 39.38 96 LYS A O 1
#

Secondary structure (DSSP, 8-state):
-HHHHHTT--EEEEEEETTEEEEEEEEPPP-PPPPP--HHHHT-TT--TTSS-HHHHHHHHHIIIII--SHHHHHHHHHHTS--------------

pLDDT: mean 89.6, std 10.3, range [39.38, 96.62]

Solvent-accessible surface area (backbone atoms only — not comparable to full-atom values): 6153 Å² total; per-residue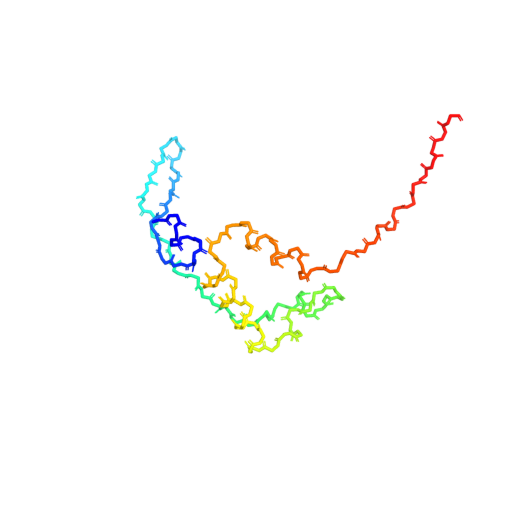 (Å²): 95,71,64,30,58,54,43,33,37,56,34,71,36,75,48,70,63,87,93,47,73,46,75,77,37,82,38,74,52,70,72,92,70,80,76,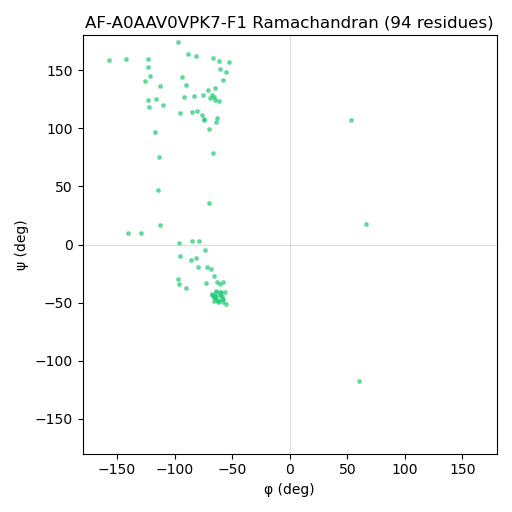69,81,50,69,69,46,75,71,34,97,85,46,68,66,72,76,58,51,72,67,56,51,49,50,52,49,46,45,52,25,72,64,29,89,44,75,65,52,45,50,49,54,59,59,71,76,51,86,88,72,86,75,90,70,77,76,74,85,78,80,132

Sequence (96 aa):
MQQNRLLGKAYIGFQRQGKKVSQDVNKDERKMKPTCASTFCNKSKNRYCDNFSESERSELFNHFWNNCTSWAEKKTVCVNMITKTETKRIIYNDRK